Protein AF-X1PS76-F1 (afdb_monomer_lite)

Radius of gyration: 10.8 Å; chains: 1; bounding box: 21×15×34 Å

Secondary structure (DSSP, 8-state):
---TTT--S-EEEEEE-TTSPEEEEETTT--EEEE--------

pLDDT: mean 78.68, std 13.2, range [41.1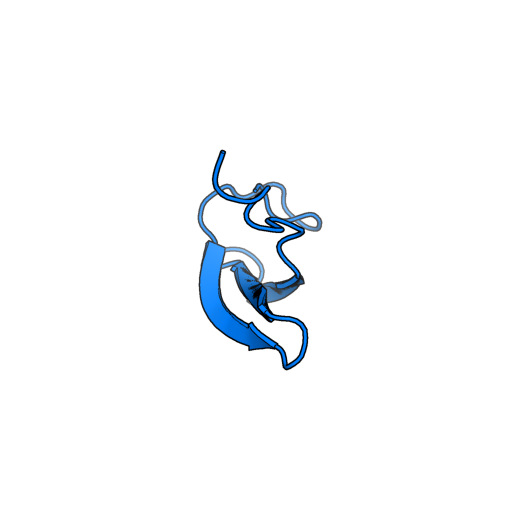9, 90.19]

Structure (mmCIF, N/CA/C/O backbone):
data_AF-X1PS76-F1
#
_entry.id   AF-X1PS76-F1
#
loop_
_atom_site.group_PDB
_atom_site.id
_atom_site.type_symbol
_atom_site.label_atom_id
_atom_site.label_alt_id
_atom_site.label_comp_id
_atom_site.label_asym_id
_atom_site.label_entity_id
_atom_site.label_seq_id
_atom_site.pdbx_PDB_ins_code
_atom_site.Cartn_x
_atom_site.Cartn_y
_atom_site.Cartn_z
_atom_site.occupancy
_atom_site.B_iso_or_equiv
_atom_site.auth_seq_id
_atom_site.auth_comp_id
_atom_site.auth_asym_id
_atom_site.auth_atom_id
_atom_site.pdbx_PDB_model_num
ATOM 1 N N . MET A 1 1 ? -4.388 8.054 -3.410 1.00 73.75 1 MET A N 1
ATOM 2 C CA . MET A 1 1 ? -4.953 6.704 -3.186 1.00 73.75 1 MET A CA 1
ATOM 3 C C . MET A 1 1 ? -5.108 6.480 -1.687 1.00 73.75 1 MET A C 1
ATOM 5 O O . MET A 1 1 ? -4.171 6.818 -0.968 1.00 73.75 1 MET A O 1
ATOM 9 N N . PRO A 1 2 ? -6.265 6.009 -1.192 1.00 82.50 2 PRO A N 1
ATOM 10 C CA . PRO A 1 2 ? -6.389 5.582 0.198 1.00 82.50 2 PRO A CA 1
ATOM 11 C C . PRO A 1 2 ? -5.558 4.319 0.443 1.00 82.50 2 PRO A C 1
ATOM 13 O O . PRO A 1 2 ? -5.415 3.481 -0.444 1.00 82.50 2 PRO A O 1
ATOM 16 N N . CYS A 1 3 ? -5.015 4.180 1.650 1.00 87.31 3 CYS A N 1
ATOM 17 C CA . CYS A 1 3 ? -4.326 2.963 2.061 1.00 87.31 3 CYS A CA 1
ATOM 18 C C . CYS A 1 3 ? -5.296 1.768 2.033 1.00 87.31 3 CYS A C 1
ATOM 20 O O . CYS A 1 3 ? -6.352 1.873 2.658 1.00 87.31 3 CYS A O 1
ATOM 22 N N . PRO A 1 4 ? -4.949 0.642 1.383 1.00 84.00 4 PRO A N 1
ATOM 23 C CA . PRO A 1 4 ? -5.837 -0.519 1.295 1.00 84.00 4 PRO A CA 1
ATOM 24 C C . PRO A 1 4 ? -6.139 -1.150 2.662 1.00 84.00 4 PRO A C 1
ATOM 26 O O . PRO A 1 4 ? -7.227 -1.671 2.858 1.00 84.00 4 PRO A O 1
ATOM 29 N N . GLU A 1 5 ? -5.222 -1.034 3.625 1.00 88.06 5 GLU A N 1
ATOM 30 C CA . GLU A 1 5 ? -5.384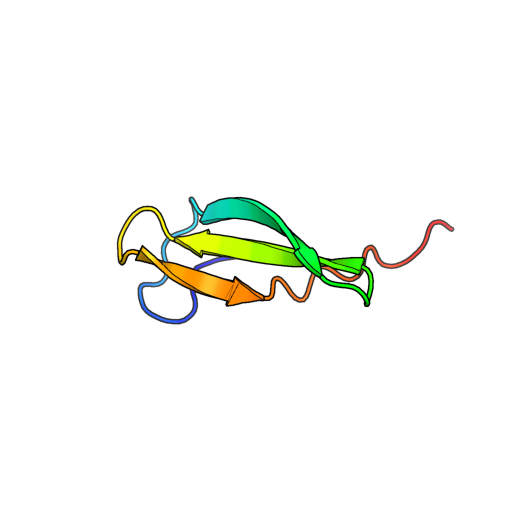 -1.641 4.953 1.00 88.06 5 GLU A CA 1
ATOM 31 C C . GLU A 1 5 ? -6.281 -0.828 5.891 1.00 88.06 5 GLU A C 1
ATOM 33 O O . GLU A 1 5 ? -7.064 -1.377 6.656 1.00 88.06 5 GLU A O 1
ATOM 38 N N . CYS A 1 6 ? -6.147 0.501 5.885 1.00 88.44 6 CYS A N 1
ATOM 39 C CA . CYS A 1 6 ? -6.792 1.354 6.892 1.00 88.44 6 CYS A CA 1
ATOM 40 C C . CYS A 1 6 ? -7.650 2.484 6.313 1.00 88.44 6 CYS A C 1
ATOM 42 O O . CYS A 1 6 ? -8.169 3.309 7.069 1.00 88.44 6 CYS A O 1
ATOM 44 N N . GLY A 1 7 ? -7.740 2.584 4.985 1.00 85.62 7 GLY A N 1
ATOM 45 C CA . GLY A 1 7 ? -8.489 3.620 4.272 1.00 85.62 7 GLY A CA 1
ATOM 46 C C . GLY A 1 7 ? -7.902 5.034 4.369 1.00 85.62 7 GLY A C 1
ATOM 47 O O . GLY A 1 7 ? -8.510 5.985 3.886 1.00 85.62 7 GLY A O 1
ATOM 48 N N . ALA A 1 8 ? -6.735 5.227 4.995 1.00 86.88 8 ALA A N 1
ATOM 49 C CA . ALA A 1 8 ? -6.178 6.564 5.202 1.00 86.88 8 ALA A CA 1
ATOM 50 C C . ALA A 1 8 ? -5.710 7.216 3.889 1.00 86.88 8 ALA A C 1
ATOM 52 O O . ALA A 1 8 ? -4.949 6.620 3.130 1.00 86.88 8 ALA A O 1
ATOM 53 N N . LEU A 1 9 ? -6.093 8.478 3.671 1.00 80.62 9 L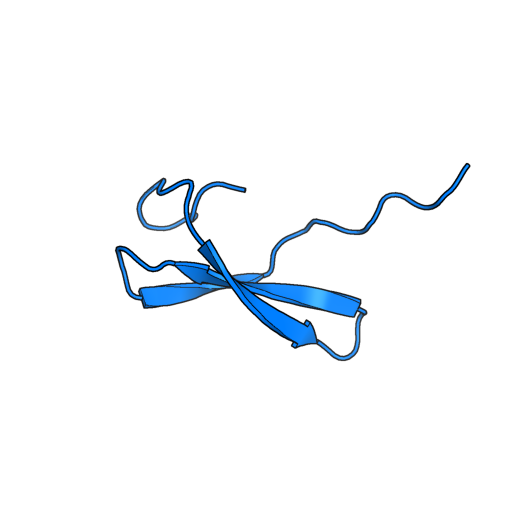EU A N 1
ATOM 54 C CA . LEU A 1 9 ? -5.774 9.264 2.467 1.00 80.62 9 LEU A CA 1
ATOM 55 C C . LEU A 1 9 ? -4.431 10.015 2.528 1.00 80.62 9 LEU A C 1
ATOM 57 O O . LEU A 1 9 ? -4.107 10.748 1.599 1.00 80.62 9 LEU A O 1
ATOM 61 N N . LYS A 1 10 ? -3.652 9.851 3.606 1.00 81.38 10 LYS A N 1
ATOM 62 C CA . LYS A 1 10 ? -2.354 10.525 3.809 1.00 81.38 10 LYS A CA 1
ATOM 63 C C . LYS A 1 10 ? -1.178 9.533 3.780 1.00 81.38 10 LYS A C 1
ATOM 65 O O . LYS A 1 10 ? -0.605 9.246 4.837 1.00 81.38 10 LYS A O 1
ATOM 70 N N . PRO A 1 11 ? -0.847 8.941 2.620 1.00 83.25 11 PRO A N 1
ATOM 71 C CA . PRO A 1 11 ? 0.402 8.213 2.461 1.00 83.25 11 PRO A CA 1
ATOM 72 C C . PRO A 1 11 ? 1.606 9.160 2.351 1.00 83.25 11 PRO A C 1
ATOM 74 O O . PRO A 1 11 ? 1.468 10.326 1.995 1.00 83.25 11 PRO A O 1
ATOM 77 N N . GLU A 1 12 ? 2.784 8.633 2.655 1.00 86.56 12 GLU A N 1
ATOM 78 C CA . GLU A 1 12 ? 4.094 9.228 2.406 1.00 86.56 12 GLU A CA 1
ATOM 79 C C . GLU A 1 12 ? 4.735 8.516 1.212 1.00 86.56 12 GLU A C 1
ATOM 81 O O . GLU A 1 12 ? 4.773 7.285 1.176 1.00 86.56 12 GLU A O 1
ATOM 86 N N . GLU A 1 13 ? 5.200 9.275 0.222 1.00 86.94 13 GLU A N 1
ATOM 87 C CA . GLU A 1 13 ? 5.926 8.721 -0.920 1.00 86.94 13 GLU A CA 1
ATOM 88 C C . GLU A 1 13 ? 7.351 8.370 -0.496 1.00 86.94 13 GLU A C 1
ATOM 90 O O . GLU A 1 13 ? 8.091 9.224 -0.014 1.00 86.94 13 GLU A O 1
ATOM 95 N N . LEU A 1 14 ? 7.715 7.094 -0.639 1.00 85.00 14 LEU A N 1
ATOM 96 C CA . LEU A 1 14 ? 9.049 6.597 -0.299 1.00 85.00 14 LEU A CA 1
ATOM 97 C C . LEU A 1 14 ? 10.009 6.631 -1.492 1.00 85.00 14 LEU A C 1
ATOM 99 O O . LEU A 1 14 ? 11.220 6.576 -1.303 1.00 85.00 14 LEU A O 1
ATOM 103 N N . GLY A 1 15 ? 9.472 6.671 -2.708 1.00 84.38 15 GLY A N 1
ATOM 104 C CA . GLY A 1 15 ? 10.232 6.625 -3.950 1.00 84.38 15 GLY A CA 1
ATOM 105 C C . GLY A 1 15 ? 9.535 5.775 -5.003 1.00 84.38 15 GLY A C 1
ATOM 106 O O . GLY A 1 15 ? 8.359 5.436 -4.867 1.00 84.38 15 GLY A O 1
ATOM 107 N N . TYR A 1 16 ? 10.279 5.419 -6.045 1.00 84.25 16 TYR A N 1
ATOM 108 C CA . TYR A 1 16 ? 9.775 4.685 -7.202 1.00 84.25 16 TYR A CA 1
ATOM 109 C C . TYR A 1 16 ? 10.499 3.340 -7.316 1.00 84.25 16 TYR A C 1
ATOM 111 O O . TYR A 1 16 ? 11.714 3.263 -7.132 1.00 84.25 16 TYR A O 1
ATOM 119 N N . ASP A 1 17 ? 9.748 2.271 -7.578 1.00 80.06 17 ASP A N 1
ATOM 120 C CA . ASP A 1 17 ? 10.299 0.959 -7.920 1.00 80.06 17 ASP A CA 1
ATOM 121 C C . ASP A 1 17 ? 10.878 0.973 -9.357 1.00 80.06 17 ASP A C 1
ATOM 123 O O . ASP A 1 17 ? 10.614 1.888 -10.138 1.00 80.06 17 ASP A O 1
ATOM 127 N N . ALA A 1 18 ? 11.638 -0.066 -9.734 1.00 77.19 18 ALA A N 1
ATOM 128 C CA . ALA A 1 18 ? 12.277 -0.192 -11.058 1.00 77.19 18 ALA A CA 1
ATOM 129 C C . ALA A 1 18 ? 11.298 -0.124 -12.252 1.00 77.19 18 ALA A C 1
ATOM 131 O O . ALA A 1 18 ? 11.706 0.168 -13.371 1.00 77.19 18 ALA A O 1
ATOM 132 N N . ASP A 1 19 ? 10.010 -0.360 -11.998 1.00 80.19 19 ASP A N 1
ATOM 133 C CA . ASP A 1 19 ? 8.912 -0.270 -12.967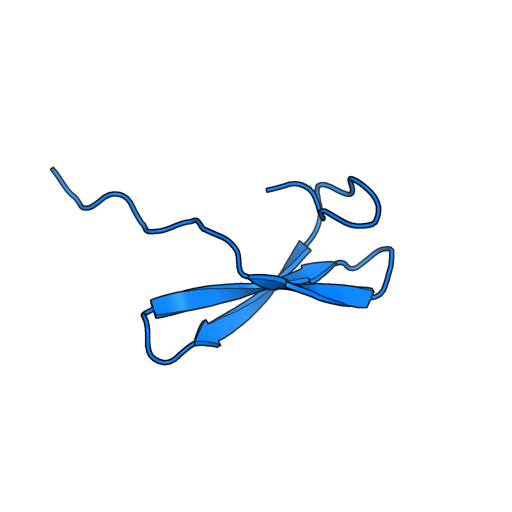 1.00 80.19 19 ASP A CA 1
ATOM 134 C C . ASP A 1 19 ? 8.262 1.136 -13.009 1.00 80.19 19 ASP A C 1
ATOM 136 O O . ASP A 1 19 ? 7.183 1.321 -13.553 1.00 80.19 19 ASP A O 1
ATOM 140 N N . ASN A 1 20 ? 8.894 2.153 -12.402 1.00 78.00 20 ASN A N 1
ATOM 141 C CA . ASN A 1 20 ? 8.345 3.508 -12.201 1.00 78.00 20 ASN A CA 1
ATOM 142 C C . ASN A 1 20 ? 7.046 3.553 -11.375 1.00 78.00 20 ASN A C 1
ATOM 144 O O . ASN A 1 20 ? 6.289 4.524 -11.423 1.00 78.00 20 ASN A O 1
ATOM 148 N N . VAL A 1 21 ? 6.798 2.522 -10.570 1.00 80.88 21 VAL A N 1
ATOM 149 C CA . VAL A 1 21 ? 5.641 2.458 -9.673 1.00 80.88 21 VAL A CA 1
ATOM 150 C C . VAL A 1 21 ? 5.967 3.190 -8.373 1.00 80.88 21 VAL A C 1
ATOM 152 O O . VAL A 1 21 ? 6.945 2.859 -7.702 1.00 80.88 21 VAL A O 1
ATOM 155 N N . ALA A 1 22 ? 5.149 4.176 -7.995 1.00 84.56 22 ALA A N 1
ATOM 156 C CA . ALA A 1 22 ? 5.345 4.920 -6.753 1.00 84.56 22 ALA A CA 1
ATOM 157 C C . ALA A 1 22 ? 5.050 4.033 -5.534 1.00 84.56 22 ALA A C 1
ATOM 159 O O . ALA A 1 22 ? 3.955 3.47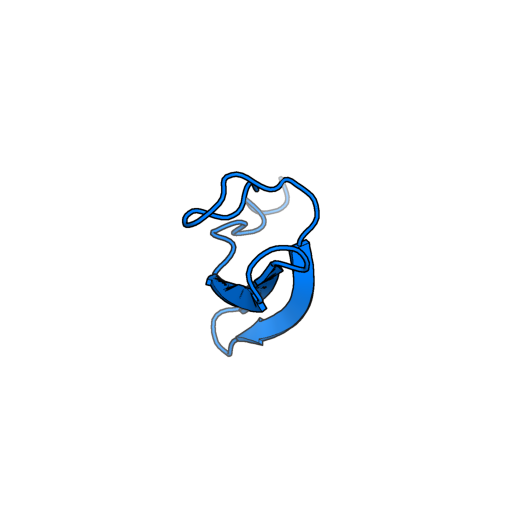9 -5.381 1.00 84.56 22 ALA A O 1
ATOM 160 N N . ARG A 1 23 ? 6.019 3.920 -4.627 1.00 87.38 23 ARG A N 1
ATOM 161 C CA . ARG A 1 23 ? 5.902 3.157 -3.387 1.00 87.38 23 ARG A CA 1
ATOM 162 C C . ARG A 1 23 ? 5.458 4.081 -2.263 1.00 87.38 23 ARG A C 1
ATOM 164 O O . ARG A 1 23 ? 6.142 5.042 -1.917 1.00 87.38 23 ARG A O 1
ATOM 171 N N . LEU A 1 24 ? 4.304 3.780 -1.680 1.00 88.25 24 LEU A N 1
ATOM 172 C CA . LEU A 1 24 ? 3.662 4.606 -0.667 1.00 88.25 24 LEU A CA 1
ATOM 173 C C . LEU A 1 24 ? 3.685 3.916 0.691 1.00 88.25 24 LEU A C 1
ATOM 175 O O . LEU A 1 24 ? 3.377 2.733 0.803 1.00 88.25 24 LEU A O 1
ATOM 179 N N . LYS A 1 25 ? 3.980 4.671 1.746 1.00 88.25 25 LYS A N 1
ATOM 180 C CA . LYS A 1 25 ? 3.860 4.228 3.134 1.00 88.25 25 LYS A CA 1
ATOM 181 C C . LYS A 1 25 ? 2.715 4.946 3.814 1.00 88.25 25 LYS A C 1
ATOM 183 O O . LYS A 1 25 ? 2.675 6.169 3.882 1.00 88.25 25 LYS A O 1
ATOM 188 N N . CYS A 1 26 ? 1.763 4.204 4.355 1.00 90.19 26 CYS A N 1
ATOM 189 C CA . CYS A 1 26 ? 0.703 4.809 5.139 1.00 90.19 26 CYS A CA 1
ATOM 190 C C . CYS A 1 26 ? 1.261 5.353 6.460 1.00 90.19 26 CYS A C 1
ATOM 192 O O . CYS A 1 26 ? 1.776 4.584 7.266 1.00 90.19 26 CYS A O 1
ATOM 194 N N . LYS A 1 27 ? 1.082 6.649 6.748 1.00 87.56 27 LYS A N 1
ATOM 195 C CA . LYS A 1 27 ? 1.479 7.210 8.054 1.00 87.56 27 LYS A CA 1
ATOM 196 C C . LYS A 1 27 ? 0.655 6.688 9.231 1.00 87.56 27 LYS A C 1
ATOM 198 O O . LYS A 1 27 ? 1.109 6.767 10.364 1.00 87.56 27 LYS A O 1
ATOM 203 N N . LYS A 1 28 ? -0.558 6.185 8.977 1.00 89.38 28 LYS A N 1
ATOM 204 C CA . LYS A 1 28 ? -1.484 5.744 10.028 1.00 89.38 28 LYS A CA 1
ATOM 205 C C . LYS A 1 28 ? -1.191 4.322 10.503 1.00 89.38 28 LYS A C 1
ATOM 207 O O . LYS A 1 28 ? -1.071 4.103 11.699 1.00 89.38 28 LYS A O 1
ATOM 212 N N . CYS A 1 29 ? -1.103 3.367 9.579 1.00 89.50 29 CYS A N 1
ATOM 213 C CA . CYS A 1 29 ? -0.863 1.958 9.910 1.00 89.50 29 CYS A CA 1
ATOM 214 C C . CYS A 1 29 ? 0.579 1.505 9.639 1.00 89.50 29 CYS A C 1
ATOM 216 O O . CYS A 1 29 ? 0.941 0.391 9.989 1.00 89.50 29 CYS A O 1
ATOM 218 N N . GLY A 1 30 ? 1.406 2.336 8.999 1.00 87.12 30 GLY A N 1
ATOM 219 C CA . GLY A 1 30 ? 2.781 1.988 8.637 1.00 87.12 30 GLY A CA 1
ATOM 220 C C . GLY A 1 30 ? 2.905 1.071 7.418 1.00 87.12 30 GLY A C 1
ATOM 221 O O . GLY A 1 30 ? 4.025 0.846 6.962 1.00 87.12 30 GLY A O 1
ATOM 222 N N . THR A 1 31 ? 1.790 0.578 6.866 1.00 88.94 31 THR A N 1
ATOM 223 C CA . THR A 1 31 ? 1.783 -0.329 5.711 1.00 88.94 31 THR A CA 1
ATOM 224 C C . THR A 1 31 ? 2.387 0.337 4.482 1.00 88.94 31 THR A C 1
ATOM 226 O O . THR A 1 31 ? 1.928 1.399 4.052 1.00 88.94 31 THR A O 1
ATOM 229 N N . CYS A 1 32 ? 3.369 -0.328 3.879 1.00 87.50 32 CYS A N 1
ATOM 230 C CA . CYS A 1 32 ? 3.896 0.024 2.568 1.00 87.50 32 CYS A CA 1
ATOM 231 C C . CYS A 1 32 ? 3.091 -0.690 1.479 1.00 87.50 32 CYS A C 1
ATOM 233 O O . CYS A 1 32 ? 2.986 -1.913 1.489 1.00 87.50 32 CYS A O 1
ATOM 235 N N . TYR A 1 33 ? 2.550 0.060 0.528 1.00 84.25 33 TYR A N 1
ATOM 236 C CA . TYR A 1 33 ? 1.807 -0.463 -0.611 1.00 84.25 33 TYR A CA 1
ATOM 237 C C . TYR A 1 33 ? 2.220 0.273 -1.884 1.00 84.25 33 TYR A C 1
ATOM 239 O O . TYR A 1 33 ? 2.766 1.377 -1.847 1.00 84.25 33 TYR A O 1
ATOM 247 N N . ARG A 1 34 ? 2.000 -0.366 -3.028 1.00 84.00 34 ARG A N 1
ATOM 248 C CA . ARG A 1 34 ? 2.274 0.243 -4.327 1.00 84.00 34 ARG A CA 1
ATOM 249 C C . ARG A 1 34 ? 1.094 1.118 -4.717 1.00 84.00 34 ARG A C 1
ATOM 251 O O . ARG A 1 34 ? -0.055 0.695 -4.608 1.00 84.00 34 ARG A O 1
ATOM 258 N N . SER A 1 35 ? 1.382 2.341 -5.136 1.00 76.75 35 SER A N 1
ATOM 259 C CA . SER A 1 35 ? 0.398 3.182 -5.792 1.00 76.75 35 SER A CA 1
ATOM 260 C C . SER A 1 35 ? 0.313 2.734 -7.236 1.00 76.75 35 SER A C 1
ATOM 262 O O . SER A 1 35 ? 1.272 2.911 -7.982 1.00 76.75 35 SER A O 1
ATOM 264 N N . ASP A 1 36 ? -0.842 2.236 -7.660 1.00 67.12 36 ASP A N 1
ATOM 265 C CA . ASP A 1 36 ? -1.111 1.995 -9.083 1.00 67.12 36 ASP A CA 1
ATOM 266 C C . ASP A 1 36 ? -1.364 3.310 -9.849 1.00 67.12 36 ASP A C 1
ATOM 268 O O . ASP A 1 36 ? -2.001 3.340 -10.896 1.00 67.12 36 ASP A O 1
ATOM 272 N N . TYR A 1 37 ? -0.851 4.441 -9.346 1.00 60.94 37 TYR A N 1
ATOM 273 C CA . TYR A 1 37 ? -0.624 5.614 -10.181 1.00 60.94 37 TYR A CA 1
ATOM 274 C C . TYR A 1 37 ? 0.498 5.265 -11.166 1.00 60.94 37 TYR A C 1
ATOM 276 O O . TYR A 1 37 ? 1.607 5.788 -11.093 1.00 60.94 37 TYR A O 1
ATOM 284 N N . THR A 1 38 ? 0.195 4.412 -12.143 1.00 55.62 38 THR A N 1
ATOM 285 C CA . THR A 1 38 ? 0.714 4.648 -13.478 1.00 55.62 38 THR A CA 1
ATOM 286 C C . THR A 1 38 ? 0.344 6.097 -13.770 1.00 55.62 38 THR A C 1
ATOM 288 O O . THR A 1 38 ? -0.837 6.460 -13.762 1.00 55.62 38 THR A O 1
ATOM 291 N N . LYS A 1 39 ? 1.333 6.983 -13.938 1.00 51.53 39 LYS A N 1
ATOM 292 C CA . LYS A 1 39 ? 1.081 8.223 -14.673 1.00 51.53 39 LYS A CA 1
ATOM 293 C C . LYS A 1 39 ? 0.483 7.744 -15.991 1.00 51.53 39 LYS A C 1
ATOM 295 O O . LYS A 1 39 ? 1.222 7.273 -16.850 1.00 51.53 39 LYS A O 1
ATOM 3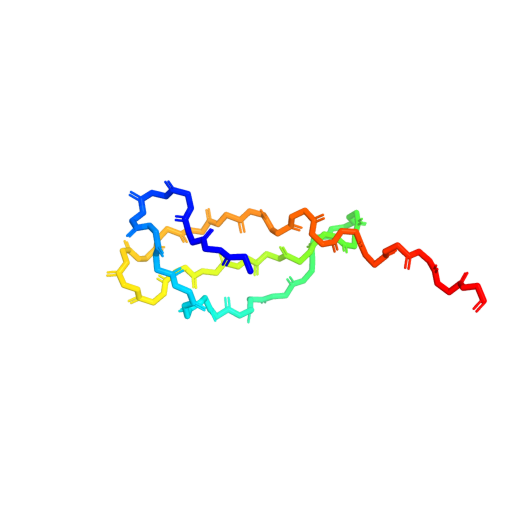00 N N . LYS A 1 40 ? -0.852 7.754 -16.122 1.00 47.78 40 LYS A N 1
ATOM 301 C CA . LYS A 1 40 ? -1.495 7.623 -17.424 1.00 47.78 40 LYS A CA 1
ATOM 302 C C . LYS A 1 40 ? -0.824 8.699 -18.242 1.00 47.78 40 LYS A C 1
ATOM 304 O O . LYS A 1 40 ? -0.899 9.867 -17.859 1.00 47.78 40 LYS A O 1
ATOM 309 N N . GLY A 1 41 ? -0.058 8.232 -19.221 1.00 50.03 41 GLY A N 1
ATOM 310 C CA . GLY A 1 41 ? 0.861 9.046 -19.977 1.00 50.03 41 GLY A CA 1
ATOM 311 C C . GLY A 1 41 ? 0.212 10.359 -20.364 1.00 50.03 41 GLY A C 1
ATOM 312 O O . GLY A 1 41 ? -0.987 10.420 -20.657 1.00 50.03 41 GLY A O 1
ATOM 313 N N . GLU A 1 42 ? 1.049 11.385 -20.319 1.00 50.09 42 GLU A N 1
ATOM 314 C CA . GLU A 1 42 ? 1.016 12.486 -21.268 1.00 50.09 42 GLU A CA 1
ATOM 315 C C . GLU A 1 42 ? 0.192 12.120 -22.512 1.00 50.09 42 GLU A C 1
ATOM 317 O O . GLU A 1 42 ? 0.485 11.151 -23.220 1.00 50.09 42 GLU A O 1
ATOM 322 N N . LYS A 1 43 ? -0.874 12.880 -22.740 1.00 41.19 43 LYS A N 1
ATOM 323 C CA . LYS A 1 43 ? -1.357 13.136 -24.088 1.00 41.19 43 LYS A CA 1
ATOM 324 C C . LYS A 1 43 ? -1.138 14.606 -24.366 1.00 41.19 43 LYS A C 1
ATOM 326 O O . LYS A 1 43 ? -1.444 15.400 -23.447 1.00 41.19 43 LYS A O 1
#

Sequence (43 aa):
MPCPECGALKPEELGYDADNVARLKCKKCGTCYRSDYTKKGEK

Foldseek 3Di:
DADPPPRHPDWDFPAADPVRWTWTADPPPRDIDTDPPPVPDDD

Organism: NCBI:txid412755